Protein AF-A0A2E8MCV6-F1 (afdb_monomer_lite)

Structure (mmCIF, N/CA/C/O backbone):
data_AF-A0A2E8MCV6-F1
#
_entry.id   AF-A0A2E8MCV6-F1
#
loop_
_atom_site.group_PDB
_atom_site.id
_atom_site.type_symbol
_atom_site.label_atom_id
_atom_site.label_alt_id
_atom_site.label_comp_id
_atom_site.label_asym_id
_atom_site.label_entity_id
_atom_site.label_seq_id
_atom_site.pdbx_PDB_ins_code
_atom_site.Cartn_x
_atom_site.Cartn_y
_atom_site.Cartn_z
_atom_site.occupancy
_atom_site.B_iso_or_equiv
_atom_site.auth_seq_id
_atom_site.auth_comp_id
_atom_site.auth_asym_id
_atom_site.auth_atom_id
_atom_site.pdbx_PDB_model_num
ATOM 1 N N . MET A 1 1 ? -3.647 9.582 -5.233 1.00 88.44 1 MET A N 1
ATOM 2 C CA . MET A 1 1 ? -3.318 8.376 -4.435 1.00 88.44 1 MET A CA 1
ATOM 3 C C . MET A 1 1 ? -3.191 8.713 -2.958 1.00 88.44 1 MET A C 1
ATOM 5 O O . MET A 1 1 ? -3.929 8.096 -2.215 1.00 88.44 1 MET A O 1
ATOM 9 N N . SER A 1 2 ? -2.356 9.676 -2.523 1.00 90.44 2 SER A N 1
ATOM 10 C CA . SER A 1 2 ? -2.353 10.105 -1.102 1.00 90.44 2 SER A CA 1
ATOM 11 C C . SER A 1 2 ? -3.730 10.596 -0.658 1.00 90.44 2 SER A C 1
ATOM 13 O O . SER A 1 2 ? -4.324 9.994 0.223 1.00 90.44 2 SER A O 1
ATOM 15 N N . GLU A 1 3 ? -4.302 11.559 -1.388 1.00 93.38 3 GLU A N 1
ATOM 16 C CA . GLU A 1 3 ? -5.652 12.094 -1.129 1.00 93.38 3 GLU A CA 1
ATOM 17 C C . GLU A 1 3 ? -6.734 11.001 -1.131 1.00 93.38 3 GLU A C 1
ATOM 19 O O . GLU A 1 3 ? -7.668 11.015 -0.338 1.00 93.38 3 GLU A O 1
ATOM 24 N N . THR A 1 4 ? -6.591 10.001 -2.007 1.00 95.81 4 THR A N 1
ATOM 25 C CA . THR A 1 4 ? -7.484 8.833 -2.036 1.00 95.81 4 THR A CA 1
ATOM 26 C C . THR A 1 4 ? -7.364 8.011 -0.756 1.00 95.81 4 THR A C 1
ATOM 28 O O . THR A 1 4 ? -8.361 7.487 -0.284 1.00 95.81 4 THR A O 1
ATOM 31 N N . GLY A 1 5 ? -6.158 7.875 -0.206 1.00 95.62 5 GLY A N 1
ATOM 32 C CA . GLY A 1 5 ? -5.927 7.172 1.050 1.00 95.62 5 GLY A CA 1
ATOM 33 C C . GLY A 1 5 ? -6.494 7.930 2.244 1.00 95.62 5 GLY A C 1
ATOM 34 O O . GLY A 1 5 ? -7.160 7.321 3.071 1.00 95.62 5 GLY A O 1
ATOM 35 N N . GLU A 1 6 ? -6.308 9.249 2.278 1.00 94.75 6 GLU A N 1
ATOM 36 C CA . GLU A 1 6 ? -6.874 10.147 3.300 1.00 94.75 6 GLU A CA 1
ATOM 37 C C . GLU A 1 6 ? -8.406 10.042 3.329 1.00 94.75 6 GLU A C 1
ATOM 39 O O . GLU A 1 6 ? -9.012 9.853 4.381 1.00 94.75 6 GLU A O 1
ATOM 44 N N . ALA A 1 7 ? -9.048 10.015 2.158 1.00 96.62 7 ALA A N 1
ATOM 45 C CA . ALA A 1 7 ? -10.496 9.826 2.059 1.00 96.62 7 ALA A CA 1
ATOM 46 C C . ALA A 1 7 ? -10.994 8.472 2.617 1.00 96.62 7 ALA A C 1
ATOM 48 O O . ALA A 1 7 ? -12.168 8.344 2.966 1.00 96.62 7 ALA A O 1
ATOM 49 N N . LEU A 1 8 ? -10.126 7.458 2.706 1.00 97.19 8 LEU A N 1
ATOM 50 C CA . LEU A 1 8 ? -10.466 6.114 3.186 1.00 97.19 8 LEU A CA 1
ATOM 51 C C . LEU A 1 8 ? -10.182 5.914 4.684 1.00 97.19 8 LEU A C 1
ATOM 53 O O . LEU A 1 8 ? -10.576 4.881 5.224 1.00 97.19 8 LEU A O 1
ATOM 57 N N . GLU A 1 9 ? -9.551 6.874 5.375 1.00 95.69 9 GLU A N 1
ATOM 58 C CA . GLU A 1 9 ? -9.171 6.743 6.797 1.00 95.69 9 GLU A CA 1
ATOM 59 C C . GLU A 1 9 ? -10.364 6.548 7.739 1.00 95.69 9 GLU A C 1
ATOM 61 O O . GLU A 1 9 ? -10.228 5.950 8.806 1.00 95.69 9 GLU A O 1
ATOM 66 N N . SER A 1 10 ? -11.554 6.999 7.337 1.00 96.19 10 SER A N 1
ATOM 67 C CA . SER A 1 10 ? -12.785 6.819 8.118 1.00 96.19 10 SER A CA 1
ATOM 68 C C . SER A 1 10 ? -13.264 5.360 8.200 1.00 96.19 10 SER A C 1
ATOM 70 O O . SER A 1 10 ? -14.100 5.034 9.045 1.00 96.19 10 SER A O 1
ATOM 72 N N . ILE A 1 11 ? -12.746 4.461 7.354 1.00 97.31 11 ILE A N 1
ATOM 73 C CA . ILE A 1 11 ? -13.154 3.054 7.321 1.00 97.31 11 ILE A CA 1
ATOM 74 C C . ILE A 1 11 ? -12.431 2.278 8.424 1.00 97.31 11 ILE A C 1
ATOM 76 O O . ILE A 1 11 ? -11.258 1.927 8.315 1.00 97.3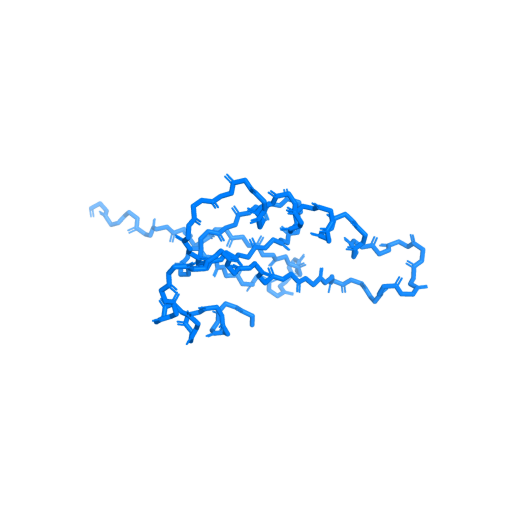1 11 ILE A O 1
ATOM 80 N N . GLN A 1 12 ? -13.166 1.945 9.480 1.00 96.00 12 GLN A N 1
ATOM 81 C CA . GLN A 1 12 ? -12.622 1.228 10.630 1.00 96.00 12 GLN A CA 1
ATOM 82 C C . GLN A 1 12 ? -12.533 -0.289 10.410 1.00 96.00 12 GLN A C 1
ATOM 84 O O . GLN A 1 12 ? -13.277 -0.885 9.628 1.00 96.00 12 GLN A O 1
ATOM 89 N N . GLY A 1 13 ? -11.617 -0.930 11.145 1.00 97.00 13 GLY A N 1
ATOM 90 C CA . GLY A 1 13 ? -11.498 -2.391 11.208 1.00 97.00 13 GLY A CA 1
ATOM 91 C C . GLY A 1 13 ? -10.987 -3.059 9.927 1.00 97.00 13 GLY A C 1
ATOM 92 O O . GLY A 1 13 ? -11.136 -4.271 9.779 1.00 97.00 13 GLY A O 1
ATOM 93 N N . LYS A 1 14 ? -10.403 -2.299 8.991 1.00 97.69 14 LYS A N 1
ATOM 94 C CA . LYS A 1 14 ? -9.818 -2.825 7.750 1.00 97.69 14 LYS A CA 1
ATOM 95 C C . LYS A 1 14 ? -8.382 -2.352 7.567 1.00 97.69 14 LYS A C 1
ATOM 97 O O . LYS A 1 14 ? -8.062 -1.209 7.874 1.00 97.69 14 LYS A O 1
ATOM 102 N N . THR A 1 15 ? -7.549 -3.221 7.007 1.00 98.31 15 THR A N 1
ATOM 103 C CA . THR A 1 15 ? -6.233 -2.856 6.472 1.00 98.31 15 THR A CA 1
ATOM 104 C C . THR A 1 15 ? -6.404 -2.565 4.984 1.00 98.31 15 THR A C 1
ATOM 106 O O . THR A 1 15 ? -6.682 -3.469 4.196 1.00 98.31 15 THR A O 1
ATOM 109 N N . ILE A 1 16 ? -6.300 -1.296 4.598 1.00 98.19 16 ILE A N 1
ATOM 110 C CA . ILE A 1 16 ? -6.476 -0.829 3.220 1.00 98.19 16 ILE A CA 1
ATOM 111 C C . ILE A 1 16 ? -5.108 -0.420 2.687 1.00 98.19 16 ILE A C 1
ATOM 113 O O . ILE A 1 16 ? -4.443 0.435 3.265 1.00 98.19 16 ILE A O 1
ATOM 117 N N . VAL A 1 17 ? -4.681 -1.013 1.574 1.00 97.94 17 VAL A N 1
ATOM 118 C CA . VAL A 1 17 ? -3.382 -0.705 0.967 1.00 97.94 17 VAL A CA 1
ATOM 119 C C . VAL A 1 17 ? -3.583 -0.228 -0.462 1.00 97.94 17 VAL A C 1
ATOM 121 O O . VAL A 1 17 ? -4.001 -0.986 -1.334 1.00 97.94 17 VAL A O 1
ATOM 124 N N . LEU A 1 18 ? -3.275 1.042 -0.702 1.00 97.56 18 LEU A N 1
ATOM 125 C CA . LEU A 1 18 ? -3.232 1.628 -2.032 1.00 97.56 18 LEU A CA 1
ATOM 126 C C . LEU A 1 18 ? -1.883 1.326 -2.674 1.00 97.56 18 LEU A C 1
ATOM 128 O O . LEU A 1 18 ? -0.830 1.519 -2.075 1.00 97.56 18 LEU A O 1
ATOM 132 N N . THR A 1 19 ? -1.907 0.873 -3.917 1.00 96.69 19 THR A N 1
ATOM 133 C CA . THR A 1 19 ? -0.695 0.590 -4.682 1.00 96.69 19 THR A CA 1
ATOM 134 C C . THR A 1 19 ? -0.898 0.954 -6.145 1.00 96.69 19 THR A C 1
ATOM 136 O O . THR A 1 19 ? -1.998 1.305 -6.575 1.00 96.69 19 THR A O 1
ATOM 139 N N . GLY A 1 20 ? 0.176 0.897 -6.916 1.00 93.69 20 GLY A N 1
ATOM 140 C CA . GLY A 1 20 ? 0.188 1.210 -8.330 1.00 93.69 20 GLY A CA 1
ATOM 141 C C . GLY A 1 20 ? 1.558 0.941 -8.930 1.00 93.69 20 GLY A C 1
ATOM 142 O O . GLY A 1 20 ? 2.354 0.168 -8.400 1.00 93.69 20 GLY A O 1
ATOM 143 N N . ALA A 1 21 ? 1.827 1.586 -10.055 1.00 93.12 21 ALA A N 1
ATOM 144 C CA . ALA A 1 21 ? 3.090 1.469 -10.759 1.00 93.12 21 ALA A CA 1
ATOM 145 C C . ALA A 1 21 ? 3.432 2.799 -11.425 1.00 93.12 21 ALA A C 1
ATOM 147 O O . ALA A 1 21 ? 2.540 3.552 -11.828 1.00 93.12 21 ALA A O 1
ATOM 148 N N . LEU A 1 22 ? 4.723 3.085 -11.544 1.00 89.50 22 LEU A N 1
ATOM 149 C CA . LEU A 1 22 ? 5.226 4.229 -12.300 1.00 89.50 22 LEU A CA 1
ATOM 150 C C . LEU A 1 22 ? 5.262 3.923 -13.796 1.00 89.50 22 LEU A C 1
ATOM 152 O O . LEU A 1 22 ? 4.990 4.800 -14.616 1.00 89.50 22 LEU A O 1
ATOM 156 N N . ALA A 1 23 ? 5.558 2.670 -14.145 1.00 89.31 23 ALA A N 1
ATOM 157 C CA . ALA A 1 23 ? 5.482 2.165 -15.507 1.00 89.31 23 ALA A CA 1
ATOM 158 C C . ALA A 1 23 ? 4.263 1.238 -15.673 1.00 89.31 23 ALA A C 1
ATOM 160 O O . ALA A 1 23 ? 4.025 0.389 -14.812 1.00 89.31 23 ALA A O 1
ATOM 161 N N . PRO A 1 24 ? 3.511 1.326 -16.789 1.00 89.69 24 PRO A N 1
ATOM 162 C CA . PRO A 1 24 ? 2.379 0.441 -17.053 1.00 89.69 24 PRO A CA 1
ATOM 163 C C . PRO A 1 24 ? 2.726 -1.042 -16.878 1.00 89.69 24 PRO A C 1
ATOM 165 O O . PRO A 1 24 ? 3.739 -1.507 -17.398 1.00 89.69 24 PRO A O 1
ATOM 168 N N . ALA A 1 25 ? 1.842 -1.800 -16.225 1.00 90.25 25 ALA A N 1
ATOM 169 C CA . ALA A 1 25 ? 2.070 -3.205 -15.862 1.00 90.25 25 ALA A CA 1
ATOM 170 C C . ALA A 1 25 ? 2.387 -4.138 -17.050 1.00 90.25 25 ALA A C 1
ATOM 172 O O . ALA A 1 25 ? 2.990 -5.190 -16.878 1.00 90.25 25 ALA A O 1
ATOM 173 N N . ARG A 1 26 ? 2.004 -3.755 -18.273 1.00 92.50 26 ARG A N 1
ATOM 174 C CA . ARG A 1 26 ? 2.286 -4.525 -19.497 1.00 92.50 26 ARG A CA 1
ATOM 175 C C . ARG A 1 26 ? 3.741 -4.429 -19.980 1.00 92.50 26 ARG A C 1
ATOM 177 O O . ARG A 1 26 ? 4.114 -5.124 -20.919 1.00 92.50 26 ARG A O 1
ATOM 184 N N . PHE A 1 27 ? 4.545 -3.523 -19.424 1.00 92.25 27 PHE A N 1
ATOM 185 C CA . PHE A 1 27 ? 5.934 -3.324 -19.840 1.00 92.25 27 PHE A CA 1
ATOM 186 C C . PHE A 1 27 ? 6.882 -4.230 -19.050 1.00 92.25 27 PHE A C 1
ATOM 188 O O . PHE A 1 27 ? 6.728 -4.383 -17.844 1.00 92.25 27 PHE A O 1
ATOM 195 N N . ARG A 1 28 ? 7.912 -4.788 -19.708 1.00 86.06 28 ARG A N 1
ATOM 196 C CA . ARG A 1 28 ? 8.892 -5.690 -19.061 1.00 86.06 28 ARG A CA 1
ATOM 197 C C . ARG A 1 28 ? 9.633 -5.059 -17.877 1.00 86.06 28 ARG A C 1
ATOM 199 O O . ARG A 1 28 ? 9.996 -5.775 -16.958 1.00 86.06 28 ARG A O 1
ATOM 206 N N . GLY A 1 29 ? 9.859 -3.746 -17.905 1.00 86.56 29 GLY A N 1
ATOM 207 C CA . GLY A 1 29 ? 10.524 -2.998 -16.830 1.00 86.56 29 GLY A CA 1
ATOM 208 C C . GLY A 1 29 ? 9.564 -2.374 -15.814 1.00 86.56 29 GLY A C 1
ATOM 209 O O . GLY A 1 29 ? 9.909 -1.361 -15.216 1.00 86.56 29 GLY A O 1
ATOM 210 N N . THR A 1 30 ? 8.339 -2.891 -15.686 1.00 91.56 30 THR A N 1
ATOM 211 C CA . THR A 1 30 ? 7.361 -2.359 -14.729 1.00 91.56 30 THR A CA 1
ATOM 212 C C . THR A 1 30 ? 7.732 -2.673 -13.281 1.00 91.56 30 THR A C 1
ATOM 214 O O . THR A 1 30 ? 8.208 -3.759 -12.957 1.00 91.56 30 THR A O 1
ATOM 217 N N . ASP A 1 31 ? 7.427 -1.735 -12.392 1.00 91.31 31 ASP A N 1
ATOM 218 C CA . ASP A 1 31 ? 7.466 -1.894 -10.941 1.00 91.31 31 ASP A CA 1
ATOM 219 C C . ASP A 1 3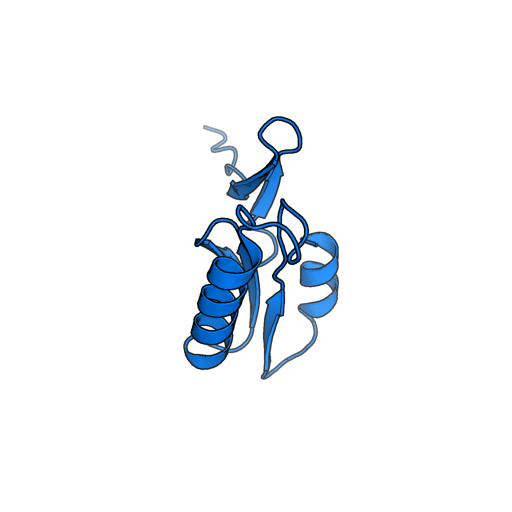1 ? 6.168 -2.505 -10.368 1.00 91.31 31 ASP A C 1
ATOM 221 O O . ASP A 1 31 ? 6.101 -2.815 -9.179 1.00 91.31 31 ASP A O 1
ATOM 225 N N . ALA A 1 32 ? 5.145 -2.735 -11.204 1.00 93.25 32 ALA A N 1
ATOM 226 C CA . ALA A 1 32 ? 3.821 -3.187 -10.774 1.00 93.25 32 ALA A CA 1
ATOM 227 C C . ALA A 1 32 ? 3.846 -4.500 -9.976 1.00 93.25 32 ALA A C 1
ATOM 229 O O . ALA A 1 32 ? 3.212 -4.593 -8.928 1.00 93.25 32 ALA A O 1
ATOM 230 N N . VAL A 1 33 ? 4.580 -5.513 -10.452 1.00 93.31 33 VAL A N 1
ATOM 231 C CA . VAL A 1 33 ? 4.610 -6.843 -9.814 1.00 93.31 33 VAL A CA 1
ATOM 232 C C . VAL A 1 33 ? 5.190 -6.756 -8.402 1.00 93.31 33 VAL A C 1
ATOM 234 O O . VAL A 1 33 ? 4.627 -7.315 -7.460 1.00 93.31 33 VAL A O 1
ATOM 237 N N . PHE A 1 34 ? 6.280 -6.004 -8.241 1.00 91.38 34 PHE A N 1
ATOM 238 C CA . PHE A 1 34 ? 6.916 -5.802 -6.942 1.00 91.38 34 PHE A CA 1
ATOM 239 C C . PHE A 1 34 ? 6.024 -5.001 -5.989 1.00 91.38 34 PHE A C 1
ATOM 241 O O . PHE A 1 34 ? 5.853 -5.401 -4.836 1.00 91.38 34 PHE A O 1
ATOM 248 N N . ASN A 1 35 ? 5.397 -3.922 -6.469 1.00 94.56 35 ASN A N 1
ATOM 249 C CA . ASN A 1 35 ? 4.497 -3.109 -5.651 1.00 94.56 35 ASN A CA 1
ATOM 250 C C . ASN A 1 35 ? 3.261 -3.909 -5.192 1.00 94.56 35 ASN A C 1
ATOM 252 O O . ASN A 1 35 ? 2.888 -3.819 -4.024 1.00 94.56 35 ASN A O 1
ATOM 256 N N . ILE A 1 36 ? 2.688 -4.770 -6.046 1.00 95.25 36 ILE A N 1
ATOM 257 C CA . ILE A 1 36 ? 1.581 -5.673 -5.673 1.00 95.25 36 ILE A CA 1
ATOM 258 C C . ILE A 1 36 ? 2.012 -6.678 -4.600 1.00 95.25 36 ILE A C 1
ATOM 260 O O . ILE A 1 36 ? 1.278 -6.896 -3.633 1.00 95.25 36 ILE A O 1
ATOM 264 N N . GLY A 1 37 ? 3.197 -7.282 -4.736 1.00 95.25 37 GLY A N 1
ATOM 265 C CA . GLY A 1 37 ? 3.730 -8.194 -3.721 1.00 95.25 37 GLY A CA 1
ATOM 266 C C . GLY A 1 37 ? 3.884 -7.503 -2.363 1.00 95.25 37 GLY A C 1
ATOM 267 O O . GLY A 1 37 ? 3.439 -8.021 -1.337 1.00 95.25 37 GLY A O 1
ATOM 268 N N . CYS A 1 38 ? 4.434 -6.287 -2.369 1.00 95.44 38 CYS A N 1
ATOM 269 C CA . CYS A 1 38 ? 4.589 -5.463 -1.173 1.00 95.44 38 CYS A CA 1
ATOM 270 C C . CYS A 1 38 ? 3.226 -5.095 -0.552 1.00 95.44 38 CYS A C 1
ATOM 272 O O . CYS A 1 38 ? 3.023 -5.260 0.652 1.00 95.44 38 CYS A O 1
ATOM 274 N N . ALA A 1 39 ? 2.259 -4.689 -1.379 1.00 97.12 39 ALA A N 1
ATOM 275 C CA . ALA A 1 39 ? 0.911 -4.337 -0.943 1.00 97.12 39 ALA A CA 1
ATOM 276 C C . ALA A 1 39 ? 0.159 -5.524 -0.325 1.00 97.12 39 ALA A C 1
ATOM 278 O O . ALA A 1 39 ? -0.494 -5.380 0.706 1.00 97.12 39 ALA A O 1
ATOM 279 N N . THR A 1 40 ? 0.295 -6.709 -0.923 1.00 97.38 40 THR A N 1
ATOM 280 C CA . THR A 1 40 ? -0.324 -7.947 -0.427 1.00 97.38 40 THR A CA 1
ATOM 281 C C . THR A 1 40 ? 0.230 -8.310 0.947 1.00 97.38 40 THR A C 1
ATOM 283 O O . THR A 1 40 ? -0.533 -8.570 1.877 1.00 97.38 40 THR A O 1
ATOM 286 N N . ARG A 1 41 ? 1.559 -8.250 1.110 1.00 96.88 41 ARG A N 1
ATOM 287 C CA . ARG A 1 41 ? 2.218 -8.475 2.402 1.00 96.88 41 ARG A CA 1
ATOM 288 C C . ARG A 1 41 ? 1.731 -7.479 3.454 1.00 96.88 41 ARG A C 1
ATOM 290 O O . ARG A 1 41 ? 1.431 -7.891 4.573 1.00 96.88 41 ARG A O 1
ATOM 297 N N . ALA A 1 42 ? 1.643 -6.198 3.099 1.00 97.12 42 ALA A N 1
ATOM 298 C CA . ALA A 1 42 ? 1.165 -5.141 3.985 1.00 97.12 42 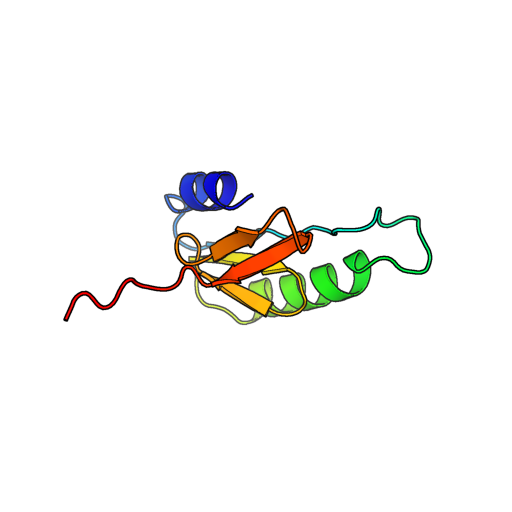ALA A CA 1
ATOM 299 C C . ALA A 1 42 ? -0.279 -5.397 4.439 1.00 97.12 42 ALA A C 1
ATOM 301 O O . ALA A 1 42 ? -0.549 -5.392 5.635 1.00 97.12 42 ALA A O 1
ATOM 302 N N . ALA A 1 43 ? -1.176 -5.722 3.503 1.00 97.38 43 ALA A N 1
ATOM 303 C CA . ALA A 1 43 ? -2.578 -6.010 3.795 1.00 97.38 43 ALA A CA 1
ATOM 304 C C . ALA A 1 43 ? -2.756 -7.208 4.744 1.00 97.38 43 ALA A C 1
ATOM 306 O O . ALA A 1 43 ? -3.690 -7.230 5.538 1.00 97.38 43 ALA A O 1
ATOM 307 N N . GLN A 1 44 ? -1.854 -8.191 4.673 1.00 97.81 44 GLN A N 1
ATOM 308 C CA . GLN A 1 44 ? -1.884 -9.387 5.518 1.00 97.81 44 GLN A CA 1
ATOM 309 C C . GLN A 1 44 ? -1.200 -9.212 6.880 1.00 97.81 44 GLN A C 1
ATOM 311 O O . GLN A 1 44 ? -1.496 -9.970 7.799 1.00 97.81 44 GLN A O 1
ATOM 316 N N . SER A 1 45 ? -0.252 -8.278 7.002 1.00 97.31 45 SER A N 1
ATOM 317 C CA . SER A 1 45 ? 0.650 -8.206 8.165 1.00 97.31 45 SER A CA 1
ATOM 318 C C . SER A 1 45 ? 0.454 -6.962 9.030 1.00 97.31 45 SER A C 1
ATOM 320 O O . SER A 1 45 ? 0.882 -6.963 10.181 1.00 97.31 45 SER A O 1
ATOM 322 N N . LEU A 1 46 ? -0.121 -5.886 8.485 1.00 97.81 46 LEU A N 1
ATOM 323 C CA . LEU A 1 46 ? -0.287 -4.623 9.202 1.00 97.81 46 LEU A CA 1
ATOM 324 C C . LEU A 1 46 ? -1.635 -4.550 9.926 1.00 97.81 46 LEU A C 1
ATOM 326 O O . LEU A 1 46 ? -2.624 -5.121 9.450 1.00 97.81 46 LEU A O 1
ATOM 330 N N . PRO A 1 47 ? -1.691 -3.824 11.058 1.00 97.50 47 PRO A N 1
ATOM 331 C CA . PRO A 1 47 ? -2.948 -3.566 11.746 1.00 97.50 47 PRO A CA 1
ATOM 332 C C . PRO A 1 47 ? -3.925 -2.781 10.851 1.00 97.50 47 PRO A C 1
ATOM 334 O O . PRO A 1 47 ? -3.515 -2.215 9.833 1.00 97.50 47 PRO A O 1
ATOM 337 N N . PRO A 1 48 ? -5.215 -2.717 11.234 1.00 98.06 48 PRO A N 1
ATOM 338 C CA . PRO A 1 48 ? -6.186 -1.868 10.558 1.00 98.06 48 PRO A CA 1
ATOM 339 C C . PRO A 1 48 ? -5.687 -0.426 10.410 1.00 98.06 48 PRO A C 1
ATOM 341 O O . PRO A 1 48 ? -5.17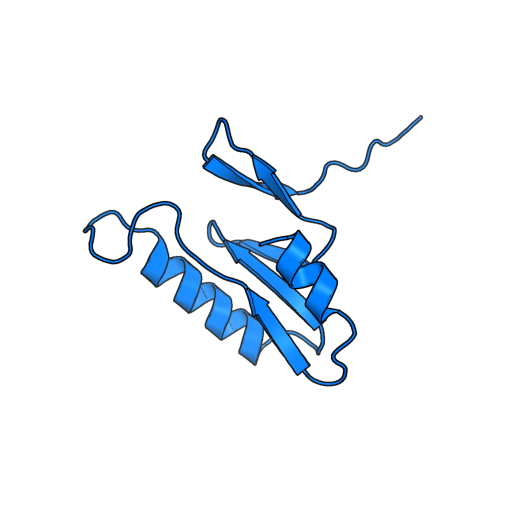1 0.163 11.359 1.00 98.06 48 PRO A O 1
ATOM 344 N N . GLY A 1 49 ? -5.854 0.129 9.214 1.00 97.38 49 GLY A N 1
ATOM 345 C CA . GLY A 1 49 ? -5.310 1.421 8.813 1.00 97.38 49 GLY A CA 1
ATOM 346 C C . GLY A 1 49 ? -5.220 1.544 7.294 1.00 97.38 49 GLY A C 1
ATOM 347 O O . GLY A 1 49 ? -5.422 0.564 6.569 1.00 97.38 49 GLY A O 1
ATOM 348 N N . VAL A 1 50 ? -4.913 2.748 6.808 1.00 98.00 50 VAL A N 1
ATOM 349 C CA . VAL A 1 50 ? -4.729 3.019 5.376 1.00 98.00 50 VAL A CA 1
ATOM 350 C C . VAL A 1 50 ? -3.257 3.280 5.072 1.00 98.00 50 VAL A C 1
ATOM 352 O O . VAL A 1 50 ? -2.606 4.114 5.704 1.00 98.00 50 VAL A O 1
ATOM 355 N N . TYR A 1 51 ? -2.734 2.566 4.080 1.00 97.50 51 TYR A N 1
ATOM 356 C CA . TYR A 1 51 ? -1.324 2.584 3.706 1.00 97.50 51 TYR A CA 1
ATOM 357 C C . TYR A 1 51 ? -1.150 2.779 2.200 1.00 97.50 51 TYR A C 1
ATOM 359 O O . TYR A 1 51 ? -2.011 2.398 1.407 1.00 97.50 51 TYR A O 1
ATOM 367 N N . LEU A 1 52 ? -0.004 3.319 1.791 1.00 96.94 52 LEU A N 1
ATOM 368 C CA . LEU A 1 52 ? 0.470 3.293 0.409 1.00 96.94 52 LEU A CA 1
ATOM 369 C C . LEU A 1 52 ? 1.648 2.324 0.290 1.00 96.94 52 LEU A C 1
ATOM 371 O O . LEU A 1 52 ? 2.591 2.415 1.068 1.00 96.94 52 LEU A O 1
ATOM 375 N N . ALA A 1 53 ? 1.621 1.446 -0.710 1.00 96.38 53 ALA A N 1
ATOM 376 C CA . ALA A 1 53 ? 2.719 0.556 -1.075 1.00 96.38 53 ALA A CA 1
ATOM 377 C C . ALA A 1 53 ? 3.222 0.908 -2.481 1.00 96.38 53 ALA A C 1
ATOM 379 O O . ALA A 1 53 ? 2.606 0.545 -3.485 1.00 96.38 53 ALA A O 1
ATOM 380 N N . MET A 1 54 ? 4.328 1.644 -2.551 1.00 94.50 54 MET A N 1
ATOM 381 C CA . MET A 1 54 ? 4.953 2.128 -3.787 1.00 94.50 54 MET A CA 1
ATOM 382 C C . MET A 1 54 ? 6.469 2.153 -3.606 1.00 94.50 54 MET A C 1
ATOM 384 O O . MET A 1 54 ? 6.950 2.384 -2.499 1.00 94.50 54 MET A O 1
ATOM 388 N N . ASN A 1 55 ? 7.232 1.946 -4.683 1.00 88.50 55 ASN A N 1
ATOM 389 C CA . ASN A 1 55 ? 8.700 1.967 -4.635 1.00 88.50 55 ASN A CA 1
ATOM 390 C C . ASN A 1 55 ? 9.277 0.975 -3.601 1.00 88.50 55 ASN A C 1
ATOM 392 O O . ASN A 1 55 ? 10.269 1.284 -2.943 1.00 88.50 55 ASN A O 1
ATOM 396 N N . CYS A 1 56 ? 8.630 -0.187 -3.428 1.00 82.44 56 CYS A N 1
ATOM 397 C CA . CYS A 1 56 ? 8.958 -1.198 -2.409 1.00 82.44 56 CYS A CA 1
ATOM 398 C C . CYS A 1 56 ? 8.946 -0.699 -0.950 1.00 82.44 56 CYS A C 1
ATOM 400 O O . CYS A 1 56 ? 9.498 -1.357 -0.071 1.00 82.44 56 CYS A O 1
ATOM 402 N N . HIS A 1 57 ? 8.296 0.431 -0.681 1.00 91.31 57 HIS A N 1
ATOM 403 C CA . HIS A 1 57 ? 8.117 0.973 0.657 1.00 91.31 57 HIS A CA 1
ATOM 404 C C . HIS A 1 57 ? 6.638 1.032 1.014 1.00 91.31 57 HIS A C 1
ATOM 406 O O . HIS A 1 57 ? 5.777 1.200 0.146 1.00 91.31 57 HIS A O 1
ATOM 412 N N . ILE A 1 58 ? 6.359 0.904 2.311 1.00 95.06 58 ILE A N 1
ATOM 413 C CA . ILE A 1 58 ? 5.022 1.059 2.869 1.00 95.06 58 ILE A CA 1
ATOM 414 C C . ILE A 1 58 ? 4.996 2.349 3.677 1.00 95.06 58 ILE A C 1
ATOM 416 O O . ILE A 1 58 ? 5.817 2.544 4.572 1.00 95.06 58 ILE A O 1
ATOM 420 N N . PHE A 1 59 ? 4.031 3.206 3.376 1.00 95.06 59 PHE A N 1
ATOM 421 C CA . PHE A 1 59 ? 3.837 4.479 4.048 1.00 95.06 59 PHE A CA 1
ATOM 422 C C . PHE A 1 59 ? 2.455 4.523 4.694 1.00 95.06 59 PHE A C 1
ATOM 424 O O . PHE A 1 59 ? 1.478 4.158 4.035 1.00 95.06 59 PHE A O 1
ATOM 431 N N . PRO A 1 60 ? 2.325 5.013 5.935 1.00 95.19 60 PRO A N 1
ATOM 432 C CA . PRO A 1 60 ? 1.039 5.470 6.437 1.00 95.19 60 PRO A CA 1
ATOM 433 C C . PRO A 1 60 ? 0.498 6.595 5.550 1.00 95.19 60 PRO A C 1
ATOM 435 O O . PRO A 1 60 ? 1.257 7.438 5.054 1.00 95.19 60 PRO A O 1
ATOM 438 N N . VAL A 1 61 ? -0.818 6.623 5.372 1.00 93.00 61 VAL A N 1
ATOM 439 C CA . VAL A 1 61 ? -1.501 7.781 4.790 1.00 93.00 61 VAL A CA 1
ATOM 440 C C . VAL A 1 61 ? -1.159 9.064 5.565 1.00 93.00 61 VAL A C 1
ATOM 442 O O . VAL A 1 61 ? -0.849 9.029 6.754 1.00 93.00 61 VAL A O 1
ATOM 445 N N . GLY A 1 62 ? -1.085 10.197 4.857 1.00 90.56 62 GLY A N 1
ATOM 446 C CA . GLY A 1 62 ? -0.706 11.493 5.434 1.00 90.56 62 GLY A CA 1
ATOM 447 C C . GLY A 1 62 ? 0.789 11.659 5.751 1.00 90.56 62 GLY A C 1
ATOM 448 O O . GLY A 1 62 ? 1.212 12.733 6.173 1.00 90.56 62 GLY A O 1
ATOM 449 N N . LYS A 1 63 ? 1.621 10.627 5.539 1.00 91.75 63 LYS A N 1
ATOM 450 C CA . LYS A 1 63 ? 3.090 10.688 5.703 1.00 91.75 63 LYS A CA 1
ATOM 451 C C . LYS A 1 63 ? 3.859 10.576 4.389 1.00 91.75 63 LYS A C 1
ATOM 453 O O . LYS A 1 63 ? 5.085 10.485 4.400 1.00 91.75 63 LYS A O 1
ATOM 458 N N . VAL A 1 64 ? 3.159 10.595 3.261 1.00 92.31 64 VAL A N 1
ATOM 459 C CA . VAL A 1 64 ? 3.723 10.318 1.940 1.00 92.31 64 VAL A CA 1
ATOM 460 C C . VAL A 1 64 ? 3.276 11.351 0.917 1.00 92.31 64 VAL A C 1
ATOM 462 O O . VAL A 1 64 ? 2.122 11.763 0.895 1.00 92.31 64 VAL A O 1
ATOM 465 N N . ARG A 1 65 ? 4.186 11.755 0.029 1.00 90.94 65 ARG A N 1
ATOM 466 C CA . ARG A 1 65 ? 3.898 12.662 -1.086 1.00 90.94 65 ARG A CA 1
ATOM 467 C C . ARG A 1 65 ? 4.520 12.135 -2.372 1.00 90.94 65 ARG A C 1
ATOM 469 O O . ARG A 1 65 ? 5.604 11.554 -2.365 1.00 90.94 65 ARG A O 1
ATOM 476 N N . LYS A 1 66 ? 3.840 12.363 -3.497 1.00 89.94 66 LYS A N 1
ATOM 477 C CA . LYS A 1 66 ? 4.405 12.100 -4.822 1.00 89.94 66 LYS A CA 1
ATOM 478 C C . LYS A 1 66 ? 5.404 13.200 -5.178 1.00 89.94 66 LYS A C 1
ATOM 480 O O . LYS A 1 66 ? 5.023 14.364 -5.271 1.00 89.94 66 LYS A O 1
ATOM 485 N N . ASN A 1 67 ? 6.652 12.828 -5.427 1.00 89.69 67 ASN A N 1
ATOM 486 C CA . ASN A 1 67 ? 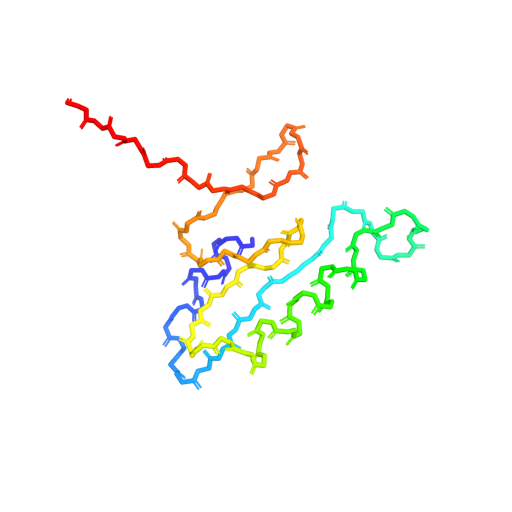7.615 13.685 -6.097 1.00 89.69 67 ASN A CA 1
ATOM 487 C C . ASN A 1 67 ? 7.499 13.456 -7.613 1.00 89.69 67 ASN A C 1
ATOM 489 O O . ASN A 1 67 ? 7.793 12.372 -8.121 1.00 89.69 67 ASN A O 1
ATOM 493 N N . CYS A 1 68 ? 7.020 14.468 -8.336 1.00 86.75 68 CYS A N 1
ATOM 494 C CA . CYS A 1 68 ? 6.800 14.382 -9.778 1.00 86.75 68 CYS A CA 1
ATOM 495 C C . CYS A 1 68 ? 8.093 14.471 -10.600 1.00 86.75 68 CYS A C 1
ATOM 497 O O . CYS A 1 68 ? 8.117 13.938 -11.707 1.00 86.75 68 CYS A O 1
ATOM 499 N N . GLU A 1 69 ? 9.150 15.086 -10.066 1.00 87.81 69 GLU A N 1
ATOM 500 C CA . GLU A 1 69 ? 10.426 15.278 -10.765 1.00 87.81 69 GLU A CA 1
ATOM 501 C C . GLU A 1 69 ? 11.161 13.948 -10.920 1.00 87.81 69 GLU A C 1
ATOM 503 O O . GLU A 1 69 ? 11.501 13.536 -12.026 1.00 87.81 69 GLU A O 1
ATOM 508 N N . VAL A 1 70 ? 11.308 13.219 -9.812 1.00 84.56 70 VAL A N 1
ATOM 509 C CA . VAL A 1 70 ? 11.940 11.888 -9.789 1.00 84.56 70 VAL A CA 1
ATOM 510 C C . VAL A 1 70 ? 10.934 10.744 -9.931 1.00 84.56 70 VAL A C 1
ATOM 512 O O . VAL A 1 70 ? 11.307 9.576 -9.880 1.00 84.56 70 VAL A O 1
ATOM 515 N N . ARG A 1 71 ? 9.649 11.073 -10.129 1.00 85.12 71 ARG A N 1
ATOM 516 C CA . ARG A 1 71 ? 8.537 10.126 -10.293 1.00 85.12 71 ARG A CA 1
ATOM 517 C C . ARG A 1 71 ? 8.526 9.054 -9.200 1.00 85.12 71 ARG A C 1
ATOM 519 O O . ARG A 1 71 ? 8.502 7.876 -9.512 1.00 85.12 71 ARG A O 1
ATOM 526 N N . CYS A 1 72 ? 8.522 9.432 -7.928 1.00 85.88 72 CYS A N 1
ATOM 527 C CA . CYS A 1 72 ? 8.460 8.471 -6.822 1.00 85.88 72 CYS A CA 1
ATOM 528 C C . CYS A 1 72 ? 7.509 8.932 -5.717 1.00 85.88 72 CYS A C 1
ATOM 530 O O . CYS A 1 72 ? 7.088 10.089 -5.684 1.00 85.88 72 CYS A O 1
ATOM 532 N N . PHE A 1 73 ? 7.154 8.019 -4.816 1.00 90.62 73 PHE A N 1
ATOM 533 C CA . PHE A 1 73 ? 6.538 8.366 -3.541 1.00 90.62 73 PHE A CA 1
ATOM 534 C C . PHE A 1 73 ? 7.607 8.356 -2.452 1.00 90.62 73 PHE A C 1
ATOM 536 O O . PHE A 1 73 ? 8.383 7.409 -2.346 1.00 90.62 73 PHE A O 1
ATOM 543 N N . GLY A 1 74 ? 7.647 9.426 -1.665 1.00 90.00 74 GLY A N 1
ATOM 544 C CA . GLY A 1 74 ? 8.601 9.592 -0.576 1.00 90.00 74 GLY A CA 1
ATOM 545 C C . GLY A 1 74 ? 7.937 10.166 0.665 1.00 90.00 74 GLY A C 1
ATOM 546 O O . GLY A 1 74 ? 6.803 10.652 0.613 1.00 90.00 74 GLY A O 1
ATOM 547 N N . TRP A 1 75 ? 8.659 10.098 1.779 1.00 90.44 75 TRP A N 1
ATOM 548 C CA . TRP A 1 75 ? 8.225 10.669 3.046 1.00 90.44 75 TRP A CA 1
ATOM 549 C C . TRP A 1 75 ? 7.996 12.174 2.917 1.00 90.44 75 TRP A C 1
ATOM 551 O O . TRP A 1 75 ? 8.744 12.879 2.238 1.00 90.44 75 TRP A O 1
ATOM 561 N N . ILE A 1 76 ? 6.963 12.668 3.590 1.00 88.31 76 ILE A N 1
ATOM 562 C CA . ILE A 1 76 ? 6.851 14.099 3.857 1.00 88.31 76 ILE A CA 1
ATOM 563 C C . ILE A 1 76 ? 7.902 14.411 4.919 1.00 88.31 76 ILE A C 1
ATOM 565 O O . ILE A 1 76 ? 7.789 13.951 6.057 1.00 88.31 76 ILE A O 1
ATOM 569 N N . GLU A 1 77 ? 8.942 15.154 4.543 1.00 74.69 77 GLU A N 1
ATOM 570 C CA . GLU A 1 77 ? 9.881 15.695 5.520 1.00 74.69 77 GLU A CA 1
ATOM 571 C C . GLU A 1 77 ? 9.088 16.574 6.483 1.00 74.69 77 GLU A C 1
ATOM 573 O O . GLU A 1 77 ? 8.400 17.515 6.083 1.00 74.69 77 GLU A O 1
ATOM 578 N N . SER A 1 78 ? 9.123 16.215 7.764 1.00 57.50 78 SER A N 1
ATOM 579 C CA . SER A 1 78 ? 8.562 17.077 8.793 1.00 57.50 78 SER A CA 1
ATOM 580 C C . SER A 1 78 ? 9.524 18.246 8.895 1.00 57.50 78 SER A C 1
ATOM 582 O O . SER A 1 78 ? 10.690 18.035 9.221 1.00 57.50 78 SER A O 1
ATOM 584 N N . SER A 1 79 ? 9.075 19.457 8.576 1.00 49.34 79 SER A N 1
ATOM 585 C CA . SER A 1 79 ? 9.835 20.658 8.891 1.00 49.34 79 SER A CA 1
ATOM 586 C C . SER A 1 79 ? 10.032 20.683 10.406 1.00 49.34 79 SER A C 1
ATOM 588 O O . SER A 1 79 ? 9.140 21.091 11.148 1.00 49.34 79 SER A O 1
ATOM 590 N N . THR A 1 80 ? 11.171 20.192 10.885 1.00 45.53 80 THR A N 1
ATOM 591 C CA . THR A 1 80 ? 11.673 20.514 12.216 1.00 45.53 80 THR A CA 1
ATOM 592 C C . THR A 1 80 ? 11.984 22.002 12.198 1.00 45.53 80 THR A C 1
ATOM 594 O O . THR A 1 80 ? 13.088 22.417 11.856 1.00 45.53 80 THR A O 1
ATOM 597 N N . SER A 1 81 ? 10.970 22.816 12.491 1.00 43.97 81 SER A N 1
ATOM 598 C CA . SER A 1 81 ? 11.180 24.173 12.968 1.00 43.97 81 SER A CA 1
ATOM 599 C C . SER A 1 81 ? 11.973 24.054 14.265 1.00 43.97 81 SER A C 1
ATOM 601 O O . SER A 1 81 ? 11.493 23.467 15.236 1.00 43.97 81 SER A O 1
ATOM 603 N N . THR A 1 82 ? 13.223 24.503 14.205 1.00 39.91 82 THR A N 1
ATOM 604 C CA . THR A 1 82 ? 14.045 24.804 15.382 1.00 39.91 82 THR A CA 1
ATOM 605 C C . THR A 1 82 ? 13.554 26.106 15.997 1.00 39.91 82 THR A C 1
ATOM 607 O O . THR A 1 82 ? 13.080 26.962 15.212 1.00 39.91 82 THR A O 1
#

pLDDT: mean 90.32, std 11.89, range [39.91, 98.31]

Foldseek 3Di:
DLVVLVVCQPDPPAEAEAEDWLDPPPDPPICGVLQVVLR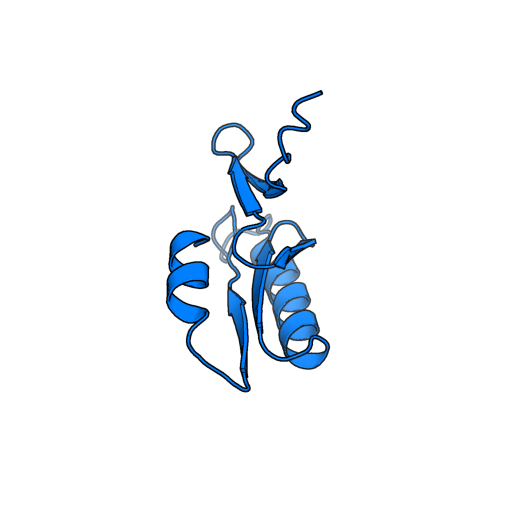VCSRVPPGDAGWYRWPNDIGGRPQWDQDPVVGGIDGDPDPPPD

Radius of gyration: 13.39 Å; chains: 1; bounding box: 27×34×35 Å

Sequence (82 aa):
MSETGEALESIQGKTIVLTGALAPARFRGTDAVFNIGCATRAAQSLPPGVYLAMNCHIFPVGKVRKNCEVRCFGWIESSTST

Secondary structure (DSSP, 8-state):
-HHHHHHHTT-TT-EEEEE--SS-TTSTT-SHHHHHHHHHHHHHHSPSEEEEEETTEEEETTSEEEETTTTEEEE-------